Protein AF-A0A653SAW9-F1 (afdb_monomer)

Radius of gyration: 15.23 Å; Cα contacts (8 Å, |Δi|>4): 78; chains: 1; bounding box: 41×20×45 Å

Nearest PDB structures (foldseek):
  3myf-assembly1_A  TM=8.316E-01  e=1.984E-02  Shewanella sp. W3-18-1
  7c1i-assembly2_E  TM=8.820E-01  e=3.473E-02  Pseudomonas aeruginosa
  8pbw-assembly1_B  TM=6.015E-01  e=6.800E-02  Thermochaetoides thermophila
  8rqj-assembly1_A  TM=6.037E-01  e=1.190E-01  Thermochaetoides thermophila
  8pbw-assembly2_A  TM=5.946E-01  e=1.190E-01  Thermochaetoides thermophila

Solvent-accessible surface area (backbone atoms only — not comparable to full-atom values): 5974 Å² total; per-residue (Å²): 120,98,56,58,65,52,55,53,50,48,76,43,44,63,61,48,55,49,45,35,53,50,18,57,76,69,69,35,64,67,56,28,51,52,35,31,50,52,47,19,55,54,24,49,76,63,64,39,55,70,58,16,51,52,26,48,50,51,42,61,80,57,61,66,82,60,60,90,77,72,74,71,74,58,68,68,60,50,51,53,52,50,52,53,49,52,53,49,49,55,51,49,41,51,52,50,50,52,51,53,52,53,59,57,72,75,104

Foldseek 3Di:
DVCPLLVVLLVCLVVLLVQCVVCVVVVPLVSNLVSLVVQLVSCVVNVVVVLNVLSVVVCVVSVDDAPPVRDDPPPVVVVVSSVVNVVSSVVSSVVSVVVVVVVVVVD

Structure (mmCIF, N/CA/C/O backbone):
data_AF-A0A653SAW9-F1
#
_entry.id   AF-A0A653SAW9-F1
#
loop_
_atom_site.group_PDB
_atom_site.id
_atom_site.type_symbol
_atom_site.label_atom_id
_atom_site.label_alt_id
_atom_site.label_comp_id
_atom_site.label_asym_id
_atom_site.label_entity_id
_atom_site.label_seq_id
_atom_site.pdbx_PDB_ins_code
_atom_site.Cartn_x
_atom_site.Cartn_y
_atom_site.Cartn_z
_atom_site.occupancy
_atom_site.B_iso_or_equiv
_atom_site.auth_seq_id
_atom_site.auth_comp_id
_atom_site.auth_asym_id
_atom_site.auth_atom_id
_atom_site.pdbx_PDB_model_num
ATOM 1 N N . MET A 1 1 ? -23.488 3.928 11.508 1.00 57.94 1 MET A N 1
ATOM 2 C CA . MET A 1 1 ? -22.266 3.629 12.293 1.00 57.94 1 MET A CA 1
ATOM 3 C C . MET A 1 1 ? -21.146 4.560 11.853 1.00 57.94 1 MET A C 1
ATOM 5 O O . MET A 1 1 ? -20.754 4.492 10.696 1.00 57.94 1 MET A O 1
ATOM 9 N N . LEU A 1 2 ? -20.639 5.405 12.753 1.00 75.12 2 LEU A N 1
ATOM 10 C CA . LEU A 1 2 ? -19.703 6.495 12.430 1.00 75.12 2 LEU A CA 1
ATOM 11 C C . LEU A 1 2 ? -18.334 6.028 11.877 1.00 75.12 2 LEU A C 1
ATOM 13 O O . LEU A 1 2 ? -17.693 6.779 11.154 1.00 75.12 2 LEU A O 1
ATOM 17 N N . CYS A 1 3 ? -17.914 4.777 12.118 1.00 85.56 3 CYS A N 1
ATOM 18 C CA . CYS A 1 3 ? -16.593 4.260 11.708 1.00 85.56 3 CYS A CA 1
ATOM 19 C C . CYS A 1 3 ? -16.608 3.277 10.516 1.00 85.56 3 CYS A C 1
ATOM 21 O O . CYS A 1 3 ? -15.678 2.487 10.362 1.00 85.56 3 CYS A O 1
ATOM 23 N N . GLY A 1 4 ? -17.659 3.270 9.686 1.00 88.75 4 GLY A N 1
ATOM 24 C CA . GLY A 1 4 ? -17.790 2.310 8.575 1.00 88.75 4 GLY A CA 1
ATOM 25 C C . GLY A 1 4 ? -16.609 2.330 7.596 1.00 88.75 4 GLY A C 1
ATOM 26 O O . GLY A 1 4 ? -16.104 1.274 7.224 1.00 88.75 4 GLY A O 1
ATOM 27 N N . PHE A 1 5 ? -16.125 3.525 7.252 1.00 89.94 5 PHE A N 1
ATOM 28 C CA . PHE A 1 5 ? -14.978 3.696 6.361 1.00 89.94 5 PHE A CA 1
ATOM 29 C C . PHE A 1 5 ? -13.679 3.128 6.953 1.00 89.94 5 PHE A C 1
ATOM 31 O O . PHE A 1 5 ? -12.958 2.424 6.256 1.00 89.94 5 PHE A O 1
ATOM 38 N N . ILE A 1 6 ? -13.407 3.374 8.242 1.00 93.38 6 ILE A N 1
ATOM 39 C CA . ILE A 1 6 ? -12.182 2.909 8.914 1.00 93.38 6 ILE A CA 1
ATOM 40 C C . ILE A 1 6 ? -12.108 1.380 8.901 1.00 93.38 6 ILE A C 1
ATOM 42 O O . ILE A 1 6 ? -11.076 0.826 8.542 1.00 93.38 6 ILE A O 1
ATOM 46 N N . ARG A 1 7 ? -13.220 0.699 9.207 1.00 93.12 7 ARG A N 1
ATOM 47 C CA . ARG A 1 7 ? -13.284 -0.771 9.159 1.00 93.12 7 ARG A CA 1
ATOM 48 C C . ARG A 1 7 ? -13.100 -1.323 7.751 1.00 93.12 7 ARG A C 1
ATOM 50 O O . ARG A 1 7 ? -12.458 -2.349 7.570 1.00 93.12 7 ARG A O 1
ATOM 57 N N . HIS A 1 8 ? -13.668 -0.654 6.748 1.00 94.56 8 HIS A N 1
ATOM 58 C CA . HIS A 1 8 ? -13.481 -1.069 5.362 1.00 94.56 8 HIS A CA 1
ATOM 59 C C . HIS A 1 8 ? -12.029 -0.880 4.908 1.00 94.56 8 HIS A C 1
ATOM 61 O O . HIS A 1 8 ? -11.459 -1.764 4.278 1.00 94.56 8 HIS A O 1
ATOM 67 N N . TYR A 1 9 ? -11.417 0.249 5.270 1.00 96.06 9 TYR A N 1
ATOM 68 C CA . TYR A 1 9 ? -10.006 0.512 5.017 1.00 96.06 9 TYR A CA 1
ATOM 69 C C . TYR A 1 9 ? -9.102 -0.537 5.682 1.00 96.06 9 TYR A C 1
ATOM 71 O O . TYR A 1 9 ? -8.258 -1.108 4.997 1.00 96.06 9 TYR A O 1
ATOM 79 N N . GLU A 1 10 ? -9.315 -0.826 6.971 1.00 95.75 10 GLU A N 1
ATOM 80 C CA . GLU A 1 10 ? -8.589 -1.857 7.727 1.00 95.75 10 GLU A CA 1
ATOM 81 C C . GLU A 1 10 ? -8.672 -3.218 7.024 1.00 95.75 10 GLU A C 1
ATOM 83 O O . GLU A 1 10 ? -7.642 -3.816 6.725 1.00 95.75 10 GLU A O 1
ATOM 88 N N . ALA A 1 11 ? -9.882 -3.662 6.668 1.00 95.31 11 ALA A N 1
ATOM 89 C CA . ALA A 1 11 ? -10.105 -4.957 6.025 1.00 95.31 11 ALA A CA 1
ATOM 90 C C . ALA A 1 11 ? -9.428 -5.093 4.649 1.00 95.31 11 ALA A C 1
ATOM 92 O O . ALA A 1 11 ? -9.167 -6.202 4.191 1.00 95.31 11 ALA A O 1
ATOM 93 N N . MET A 1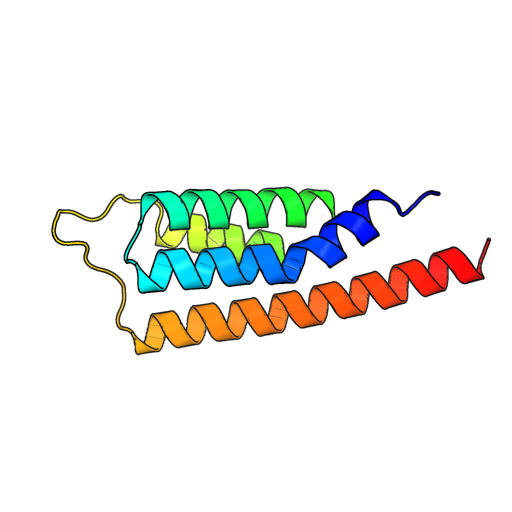 12 ? -9.158 -3.975 3.970 1.00 96.56 12 MET A N 1
ATOM 94 C CA . MET A 1 12 ? -8.479 -3.959 2.674 1.00 96.56 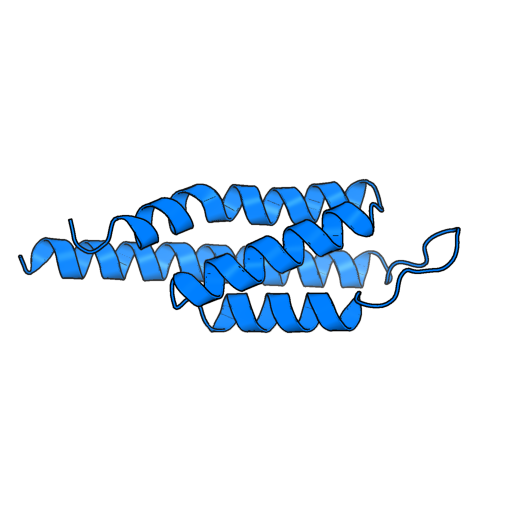12 MET A CA 1
ATOM 95 C C . MET A 1 12 ? -6.970 -3.724 2.776 1.00 96.56 12 MET A C 1
ATOM 97 O O . MET A 1 12 ? -6.280 -3.813 1.758 1.00 96.56 12 MET A O 1
ATOM 101 N N . LEU A 1 13 ? -6.451 -3.346 3.946 1.00 97.12 13 LEU A N 1
ATOM 102 C CA . LEU A 1 13 ? -5.092 -2.831 4.050 1.00 97.12 13 LEU A CA 1
ATOM 103 C C . LEU A 1 13 ? -4.055 -3.895 3.670 1.00 97.12 13 LEU A C 1
ATOM 105 O O . LEU A 1 13 ? -3.199 -3.624 2.828 1.00 97.12 13 LEU A O 1
ATOM 109 N N . ASP A 1 14 ? -4.192 -5.117 4.182 1.00 95.75 14 ASP A N 1
ATOM 110 C CA . ASP A 1 14 ? -3.283 -6.223 3.860 1.00 95.75 14 ASP A CA 1
ATOM 111 C C . ASP A 1 14 ? -3.284 -6.541 2.361 1.00 95.75 14 ASP A C 1
ATOM 113 O O . ASP A 1 14 ? -2.225 -6.602 1.735 1.00 95.75 14 ASP A O 1
ATOM 117 N N . GLN A 1 15 ? -4.464 -6.600 1.735 1.00 96.50 15 GLN A N 1
ATOM 118 C CA . GLN A 1 15 ? -4.592 -6.827 0.293 1.00 96.50 15 GLN A CA 1
ATOM 119 C C . GLN A 1 15 ? -3.876 -5.740 -0.532 1.00 96.50 15 GLN A C 1
ATOM 121 O O . GLN A 1 15 ? -3.282 -6.023 -1.578 1.00 96.50 15 GLN A O 1
ATOM 126 N N . ARG A 1 16 ? -3.919 -4.479 -0.083 1.00 97.12 16 ARG A N 1
ATOM 127 C CA . ARG A 1 16 ? -3.223 -3.363 -0.747 1.00 97.12 16 ARG A CA 1
ATOM 128 C C . ARG A 1 16 ? -1.707 -3.516 -0.643 1.00 97.12 16 ARG A C 1
ATOM 130 O O . ARG A 1 16 ? -1.008 -3.272 -1.625 1.00 97.12 16 ARG A O 1
ATOM 137 N N . VAL A 1 17 ? -1.207 -3.962 0.509 1.00 97.94 17 VAL A N 1
ATOM 138 C CA . VAL A 1 17 ? 0.218 -4.265 0.707 1.00 97.94 17 VAL A CA 1
ATOM 139 C C . VAL A 1 17 ? 0.661 -5.468 -0.132 1.00 97.94 17 VAL A C 1
ATOM 141 O O . VAL A 1 17 ? 1.726 -5.442 -0.748 1.00 97.94 17 VAL A O 1
ATOM 144 N N . GLU A 1 18 ? -0.160 -6.509 -0.226 1.00 97.31 18 GLU A N 1
ATOM 145 C CA . GLU A 1 18 ? 0.117 -7.673 -1.072 1.00 97.31 18 GLU A CA 1
ATOM 146 C C . GLU A 1 18 ? 0.133 -7.328 -2.559 1.00 97.31 18 GLU A C 1
ATOM 148 O O . GLU A 1 18 ? 0.938 -7.873 -3.313 1.00 97.31 18 GLU A O 1
ATOM 153 N N . ARG A 1 19 ? -0.731 -6.409 -3.005 1.00 97.81 19 ARG A N 1
ATOM 154 C CA . ARG A 1 19 ? -0.707 -5.919 -4.388 1.00 97.81 19 ARG A CA 1
ATOM 155 C C . ARG A 1 19 ? 0.636 -5.267 -4.724 1.00 97.81 19 ARG A C 1
ATOM 157 O O . ARG A 1 19 ? 1.199 -5.587 -5.764 1.00 97.81 19 ARG A O 1
ATOM 164 N N . LEU A 1 20 ? 1.189 -4.453 -3.821 1.00 97.38 20 LEU A N 1
ATOM 165 C CA . LEU A 1 20 ? 2.533 -3.885 -3.983 1.00 97.38 20 LEU A CA 1
ATOM 166 C C . LEU A 1 20 ? 3.598 -4.979 -4.111 1.00 97.38 20 LEU A C 1
ATOM 168 O O . LEU A 1 20 ? 4.423 -4.932 -5.019 1.00 97.38 20 LEU A O 1
ATOM 172 N N . GLN A 1 21 ? 3.552 -6.002 -3.250 1.00 96.44 21 GLN A N 1
ATOM 173 C CA . GLN A 1 21 ? 4.489 -7.125 -3.336 1.00 96.44 21 GLN A CA 1
ATOM 174 C C . GLN A 1 21 ? 4.385 -7.861 -4.679 1.00 96.44 21 GLN A C 1
ATOM 176 O O . GLN A 1 21 ? 5.411 -8.217 -5.253 1.00 96.44 21 GLN A O 1
ATOM 181 N N . ARG A 1 22 ? 3.166 -8.099 -5.176 1.00 96.81 22 ARG A N 1
ATOM 182 C CA . ARG A 1 22 ? 2.942 -8.783 -6.457 1.00 96.81 22 ARG A CA 1
ATOM 183 C C . ARG A 1 22 ? 3.475 -7.973 -7.634 1.00 96.81 22 ARG A C 1
ATOM 185 O O . ARG A 1 22 ? 4.216 -8.534 -8.437 1.00 96.81 22 ARG A O 1
ATOM 192 N N . ALA A 1 23 ? 3.166 -6.677 -7.692 1.00 94.81 23 ALA A N 1
ATOM 193 C CA . ALA A 1 23 ? 3.683 -5.782 -8.725 1.00 94.81 23 ALA A CA 1
ATOM 194 C C . ALA A 1 23 ? 5.218 -5.754 -8.727 1.00 94.81 23 ALA A C 1
ATOM 196 O O . ALA A 1 23 ? 5.854 -5.902 -9.769 1.00 94.81 23 ALA A O 1
ATOM 197 N N . LEU A 1 24 ? 5.822 -5.675 -7.538 1.00 92.44 24 LEU A N 1
ATOM 198 C CA . LEU A 1 24 ? 7.269 -5.707 -7.373 1.00 92.44 24 LEU A CA 1
ATOM 199 C C . LEU A 1 24 ? 7.889 -7.024 -7.865 1.00 92.44 24 LEU A C 1
ATOM 201 O O . LEU A 1 24 ? 8.869 -7.008 -8.606 1.00 92.44 24 LEU A O 1
ATOM 205 N N . SER A 1 25 ? 7.315 -8.169 -7.486 1.00 92.25 25 SER A N 1
ATOM 206 C CA . SER A 1 25 ? 7.782 -9.492 -7.923 1.00 92.25 25 SER A CA 1
ATOM 207 C C . SER A 1 25 ? 7.651 -9.697 -9.435 1.00 92.25 25 SER A C 1
ATOM 209 O O . SER A 1 25 ? 8.494 -10.365 -10.028 1.00 92.25 25 SER A O 1
ATOM 211 N N . ALA A 1 26 ? 6.631 -9.106 -10.058 1.00 92.50 26 ALA A N 1
ATOM 212 C CA . ALA A 1 26 ? 6.441 -9.108 -11.506 1.00 92.50 26 ALA A CA 1
ATOM 213 C C . ALA A 1 26 ? 7.295 -8.056 -12.238 1.00 92.50 26 ALA A C 1
ATOM 215 O O . ALA A 1 26 ? 7.294 -8.026 -13.466 1.00 92.50 26 ALA A O 1
ATOM 216 N N . GLN A 1 27 ? 8.016 -7.197 -11.504 1.00 90.06 27 GLN A N 1
ATOM 217 C CA . GLN A 1 27 ? 8.695 -6.013 -12.038 1.00 90.06 27 GLN A CA 1
ATOM 218 C C . GLN A 1 27 ? 7.758 -5.080 -12.827 1.00 90.06 27 GLN A C 1
ATOM 220 O 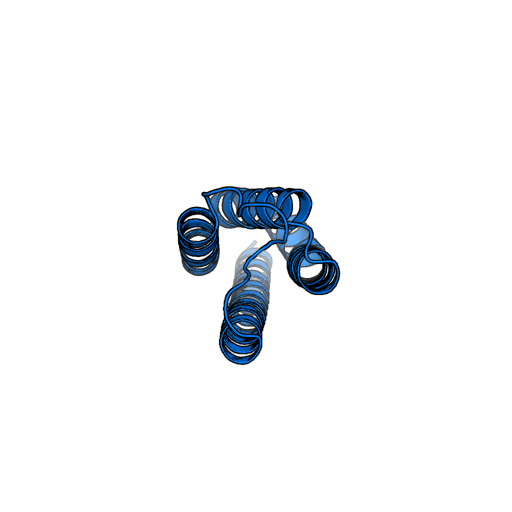O . GLN A 1 27 ? 8.199 -4.353 -13.721 1.00 90.06 27 GLN A O 1
ATOM 225 N N . ASP A 1 28 ? 6.473 -5.073 -12.470 1.00 92.12 28 ASP A N 1
ATOM 226 C CA . ASP A 1 28 ? 5.428 -4.293 -13.120 1.00 92.12 28 ASP A CA 1
ATOM 227 C C . ASP A 1 28 ? 5.378 -2.883 -12.521 1.00 92.12 28 ASP A C 1
ATOM 229 O O . ASP A 1 28 ? 4.837 -2.645 -11.438 1.00 92.12 28 ASP A O 1
ATOM 233 N N . HIS A 1 29 ? 6.002 -1.936 -13.222 1.00 91.50 29 HIS A N 1
ATOM 234 C CA . HIS A 1 29 ? 6.055 -0.537 -12.798 1.00 91.50 29 HIS A CA 1
ATOM 235 C C . HIS A 1 29 ? 4.674 0.131 -12.810 1.00 91.50 29 HIS A C 1
ATOM 237 O O . HIS A 1 29 ? 4.388 0.937 -11.925 1.00 91.50 29 HIS A O 1
ATOM 243 N N . GLU A 1 30 ? 3.812 -0.209 -13.771 1.00 92.50 30 GLU A N 1
ATOM 244 C CA . GLU A 1 30 ? 2.491 0.412 -13.896 1.00 92.50 30 GLU A CA 1
ATOM 245 C C . GLU A 1 30 ? 1.575 -0.048 -12.754 1.00 92.50 30 GLU A C 1
ATOM 247 O O . GLU A 1 30 ? 0.992 0.795 -12.065 1.00 92.50 30 GLU A O 1
ATOM 252 N N . ASP A 1 31 ? 1.523 -1.357 -12.473 1.00 95.56 31 ASP A N 1
ATOM 253 C CA . ASP A 1 31 ? 0.743 -1.886 -11.345 1.00 95.56 31 ASP A CA 1
ATOM 254 C C . ASP A 1 31 ? 1.321 -1.444 -9.990 1.00 95.56 31 ASP A C 1
ATOM 256 O O . ASP A 1 31 ? 0.563 -1.156 -9.060 1.00 95.56 31 ASP A O 1
ATOM 260 N N . TRP A 1 32 ? 2.649 -1.297 -9.872 1.00 95.00 32 TRP A N 1
ATOM 261 C CA . TRP A 1 32 ? 3.281 -0.748 -8.666 1.00 95.00 32 TRP A CA 1
ATOM 262 C C . TRP A 1 32 ? 2.817 0.684 -8.403 1.00 95.00 32 TRP A C 1
ATOM 264 O O . TRP A 1 32 ? 2.382 1.000 -7.295 1.00 95.00 32 TRP A O 1
ATOM 274 N N . MET A 1 33 ? 2.863 1.548 -9.419 1.00 95.88 33 MET A N 1
ATOM 275 C CA . MET A 1 33 ? 2.455 2.946 -9.283 1.00 95.88 33 MET A CA 1
ATOM 276 C C . MET A 1 33 ? 0.965 3.088 -8.961 1.00 95.88 33 MET A C 1
ATOM 278 O O . MET A 1 33 ? 0.611 3.896 -8.095 1.00 95.88 33 MET A O 1
ATOM 282 N N . ASP A 1 34 ? 0.096 2.286 -9.585 1.00 97.50 34 ASP A N 1
ATOM 283 C CA . ASP A 1 34 ? -1.333 2.280 -9.253 1.00 97.50 34 ASP A CA 1
ATOM 284 C C . ASP A 1 34 ? -1.582 1.782 -7.821 1.00 97.50 34 ASP A C 1
ATOM 286 O O . ASP A 1 34 ? -2.321 2.405 -7.052 1.00 97.50 34 ASP A O 1
ATOM 290 N N . ALA A 1 35 ? -0.911 0.705 -7.405 1.00 98.06 35 ALA A N 1
ATOM 291 C CA . ALA A 1 35 ? -1.015 0.184 -6.047 1.00 98.06 35 ALA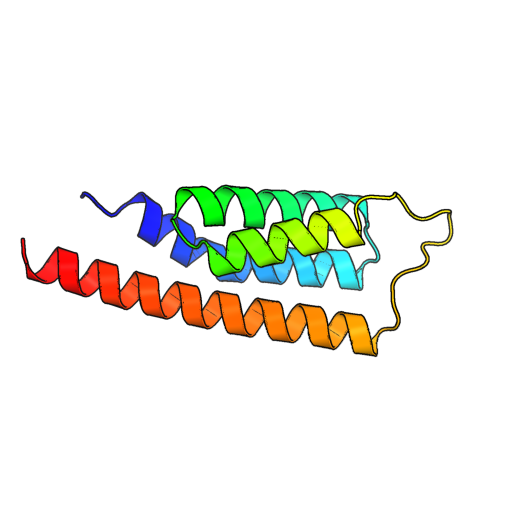 A CA 1
ATOM 292 C C . ALA A 1 35 ? -0.527 1.199 -4.995 1.00 98.06 35 ALA A C 1
ATOM 294 O O . ALA A 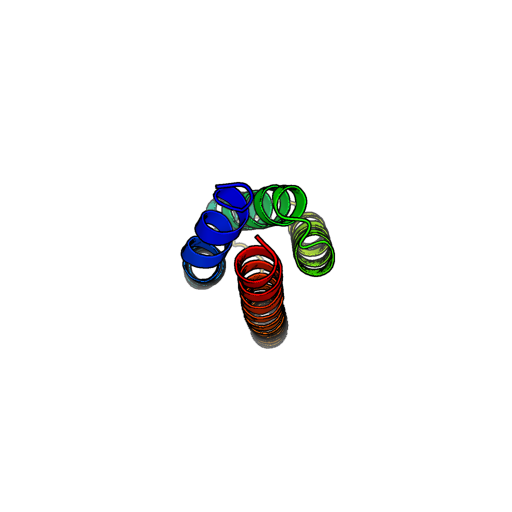1 35 ? -1.204 1.395 -3.979 1.00 98.06 35 ALA A O 1
ATOM 295 N N . VAL A 1 36 ? 0.588 1.899 -5.248 1.00 97.94 36 VAL A N 1
ATOM 296 C CA . VAL A 1 36 ? 1.115 2.956 -4.367 1.00 97.94 36 VAL A CA 1
ATOM 297 C C . VAL A 1 36 ? 0.127 4.119 -4.266 1.00 97.94 36 VAL A C 1
ATOM 299 O O . VAL A 1 36 ? -0.172 4.575 -3.159 1.00 97.94 36 VAL A O 1
ATOM 302 N N . LEU A 1 37 ? -0.421 4.587 -5.392 1.00 97.81 37 LEU A N 1
ATOM 303 C CA . LEU A 1 37 ? -1.405 5.671 -5.406 1.00 97.81 37 LEU A CA 1
ATOM 304 C C . LEU A 1 37 ? -2.676 5.280 -4.641 1.00 97.81 37 LEU A C 1
ATOM 306 O O . LEU A 1 37 ? -3.191 6.063 -3.839 1.00 97.81 37 LEU A O 1
ATOM 310 N N . SER A 1 38 ? -3.149 4.052 -4.847 1.00 97.81 38 SER A N 1
ATOM 311 C CA . SER A 1 38 ? -4.312 3.499 -4.159 1.00 97.81 38 SER A CA 1
ATOM 312 C C . SER A 1 38 ? -4.096 3.435 -2.643 1.00 97.81 38 SER A C 1
ATOM 314 O O . SER A 1 38 ? -4.969 3.846 -1.869 1.00 97.81 38 SER A O 1
ATOM 316 N N . LEU A 1 39 ? -2.920 2.974 -2.197 1.00 98.38 39 LEU A N 1
ATOM 317 C CA . LEU A 1 39 ? -2.547 2.955 -0.782 1.00 98.38 39 LEU A CA 1
ATOM 318 C C . LEU A 1 39 ? -2.467 4.373 -0.207 1.00 98.38 39 LEU A C 1
ATOM 320 O O . LEU A 1 39 ? -3.050 4.625 0.846 1.00 98.38 39 LEU A O 1
ATOM 324 N N . LYS A 1 40 ? -1.815 5.310 -0.907 1.00 98.44 40 LYS A N 1
ATOM 325 C CA . LYS A 1 40 ? -1.693 6.714 -0.486 1.00 98.44 40 LYS A CA 1
ATOM 326 C C . LYS A 1 40 ? -3.062 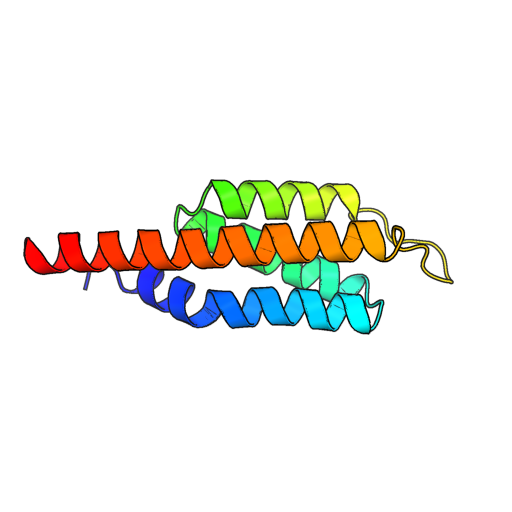7.348 -0.245 1.00 98.44 40 LYS A C 1
ATOM 328 O O . LYS A 1 40 ? -3.336 7.835 0.848 1.00 98.44 40 LYS A O 1
ATOM 333 N N . THR A 1 41 ? -3.929 7.317 -1.255 1.00 97.75 41 THR A N 1
ATOM 334 C CA . THR A 1 41 ? -5.229 7.999 -1.216 1.00 97.75 41 THR A CA 1
ATOM 335 C C . THR A 1 41 ? -6.148 7.397 -0.158 1.00 97.75 41 THR A C 1
ATOM 337 O O . THR A 1 41 ? -6.751 8.129 0.623 1.00 97.75 41 THR A O 1
ATOM 340 N N . SER A 1 42 ? -6.226 6.065 -0.078 1.00 97.31 42 SER A N 1
ATOM 341 C CA . SER A 1 42 ? -7.048 5.398 0.940 1.00 97.31 42 SER A CA 1
ATOM 342 C C . SER A 1 42 ? -6.534 5.638 2.364 1.00 97.31 42 SER A C 1
ATOM 344 O O . SER A 1 42 ? -7.339 5.921 3.251 1.00 97.31 42 SER A O 1
ATOM 346 N N . SER A 1 43 ? -5.211 5.638 2.569 1.00 97.94 43 SER A N 1
ATOM 347 C CA . SER A 1 43 ? -4.593 5.965 3.862 1.00 97.94 43 SER A CA 1
ATOM 348 C C . SER A 1 43 ? -4.893 7.403 4.283 1.00 97.94 43 SER A C 1
ATOM 350 O O . SER A 1 43 ? -5.231 7.648 5.438 1.00 97.94 43 SER A O 1
ATOM 352 N N . ALA A 1 44 ? -4.815 8.359 3.352 1.00 97.06 44 ALA A N 1
ATOM 353 C CA . ALA A 1 44 ? -5.137 9.759 3.618 1.00 97.06 44 ALA A CA 1
ATOM 354 C C . ALA A 1 44 ? -6.601 9.935 4.052 1.00 97.06 44 ALA A C 1
ATOM 356 O O . ALA A 1 44 ? -6.865 10.591 5.057 1.00 97.06 44 ALA A O 1
ATOM 357 N N . MET A 1 45 ? -7.543 9.294 3.350 1.00 94.94 45 MET A N 1
ATOM 358 C CA . MET A 1 45 ? -8.966 9.326 3.713 1.00 94.94 45 MET A CA 1
ATOM 359 C C . MET A 1 45 ? -9.240 8.696 5.087 1.00 94.94 45 MET A C 1
ATOM 361 O O . MET A 1 45 ? -10.130 9.148 5.801 1.00 94.94 45 MET A O 1
ATOM 365 N N . ALA A 1 46 ? -8.470 7.674 5.475 1.00 94.19 46 ALA A N 1
ATOM 366 C CA . ALA A 1 46 ? -8.590 7.015 6.777 1.00 94.19 46 ALA A CA 1
ATOM 367 C C . ALA A 1 46 ? -7.913 7.788 7.922 1.00 94.19 46 ALA A C 1
ATOM 369 O O . ALA A 1 46 ? -7.994 7.359 9.070 1.00 94.19 46 ALA A O 1
ATOM 370 N N . GLY A 1 47 ? -7.205 8.884 7.623 1.00 93.69 47 GLY A N 1
ATOM 371 C CA . GLY A 1 47 ? -6.370 9.591 8.597 1.00 93.69 47 GLY A CA 1
ATOM 372 C C . GLY A 1 47 ? -5.069 8.859 8.954 1.00 93.69 47 GLY A C 1
ATOM 373 O O . GLY A 1 47 ? -4.359 9.278 9.865 1.00 93.69 47 GLY A O 1
ATOM 374 N N . ALA A 1 48 ? -4.704 7.795 8.230 1.00 96.44 48 ALA A N 1
ATOM 375 C CA . ALA A 1 48 ? -3.462 7.042 8.403 1.00 96.44 48 ALA A CA 1
ATOM 376 C C . ALA A 1 48 ? -2.255 7.809 7.823 1.00 96.44 48 ALA A C 1
ATOM 378 O O . ALA A 1 48 ? -1.620 7.402 6.844 1.00 96.44 48 ALA A O 1
ATOM 379 N N . GLN A 1 49 ? -1.940 8.958 8.425 1.00 97.12 49 GLN A N 1
ATOM 380 C CA . GLN A 1 49 ? -0.995 9.945 7.896 1.00 97.12 49 GLN A CA 1
ATOM 381 C C . GLN A 1 49 ? 0.406 9.375 7.647 1.00 97.12 49 GLN A C 1
ATOM 383 O O . GLN A 1 49 ? 1.011 9.655 6.610 1.00 97.12 49 GLN A O 1
ATOM 388 N N . ALA A 1 50 ? 0.927 8.564 8.571 1.00 97.19 50 ALA A N 1
ATOM 389 C CA . ALA A 1 50 ? 2.253 7.967 8.433 1.00 97.19 50 ALA A CA 1
ATOM 390 C C . ALA A 1 50 ? 2.345 7.062 7.194 1.00 97.19 50 ALA A C 1
ATOM 392 O O . ALA A 1 50 ? 3.301 7.165 6.422 1.00 97.19 50 ALA A O 1
ATOM 393 N N . LEU A 1 51 ? 1.327 6.225 6.964 1.00 97.94 51 LEU A N 1
ATOM 394 C CA . LEU A 1 51 ? 1.294 5.318 5.821 1.00 97.94 51 LEU A CA 1
ATOM 395 C C . LEU A 1 51 ? 1.063 6.065 4.504 1.00 97.94 51 LEU A C 1
ATOM 397 O O . LEU A 1 51 ? 1.761 5.800 3.527 1.00 97.94 51 LEU A O 1
ATOM 401 N N . SER A 1 52 ? 0.180 7.070 4.501 1.00 98.38 52 SER A N 1
ATOM 402 C CA . SER A 1 52 ? 0.001 7.970 3.355 1.00 98.38 52 SER A CA 1
ATOM 403 C C . SER A 1 52 ? 1.309 8.670 2.974 1.00 98.38 52 SER A C 1
ATOM 405 O O . SER A 1 52 ? 1.638 8.784 1.797 1.00 98.38 52 SER A O 1
ATOM 407 N N . THR A 1 53 ? 2.078 9.126 3.964 1.00 98.25 53 THR A N 1
ATOM 408 C CA . THR A 1 53 ? 3.355 9.819 3.740 1.00 98.25 53 THR A CA 1
ATOM 409 C C . THR A 1 53 ? 4.407 8.869 3.177 1.00 98.25 53 THR A C 1
ATOM 411 O O . THR A 1 53 ? 5.129 9.228 2.250 1.00 98.25 53 THR A O 1
ATOM 414 N N . LEU A 1 54 ? 4.490 7.644 3.706 1.00 97.69 54 LEU A N 1
ATOM 415 C CA . LEU A 1 54 ? 5.386 6.625 3.166 1.00 97.69 54 LEU A CA 1
ATOM 416 C C . LEU A 1 54 ? 5.027 6.287 1.713 1.00 97.69 54 LEU A C 1
ATOM 418 O O . LEU A 1 54 ? 5.912 6.273 0.865 1.00 97.69 54 LEU A O 1
ATOM 422 N N . ALA A 1 55 ? 3.742 6.079 1.415 1.00 98.06 55 ALA A N 1
ATOM 423 C CA . ALA A 1 55 ? 3.277 5.805 0.059 1.00 98.06 55 ALA A CA 1
ATOM 424 C C . ALA A 1 55 ? 3.552 6.980 -0.896 1.00 98.06 55 ALA A C 1
ATOM 426 O O . ALA A 1 55 ? 3.957 6.756 -2.030 1.00 98.06 55 ALA A O 1
ATOM 427 N N . ALA A 1 56 ? 3.413 8.230 -0.444 1.00 97.81 56 ALA A N 1
ATOM 428 C CA . ALA A 1 56 ? 3.776 9.402 -1.244 1.00 97.81 56 ALA A CA 1
ATOM 429 C C . ALA A 1 56 ? 5.270 9.418 -1.611 1.00 97.81 56 ALA A C 1
ATOM 431 O O . ALA A 1 56 ? 5.608 9.617 -2.773 1.00 97.81 56 ALA A O 1
ATOM 432 N N . ARG A 1 57 ? 6.158 9.121 -0.653 1.00 96.44 57 ARG A N 1
ATOM 433 C CA . ARG A 1 57 ? 7.605 9.025 -0.916 1.00 96.44 57 ARG A CA 1
ATOM 434 C C . ARG A 1 57 ? 7.935 7.910 -1.903 1.00 96.44 57 ARG A C 1
ATOM 436 O O . ARG A 1 57 ? 8.726 8.119 -2.809 1.00 96.44 57 ARG A O 1
ATOM 443 N N . LEU A 1 58 ? 7.289 6.750 -1.772 1.00 94.69 58 LEU A N 1
ATOM 444 C CA . LEU A 1 58 ? 7.444 5.664 -2.744 1.00 94.69 58 LEU A CA 1
ATOM 445 C C . LEU A 1 58 ? 6.928 6.065 -4.127 1.00 94.69 58 LEU A C 1
ATOM 447 O O . LEU A 1 58 ? 7.532 5.713 -5.131 1.00 94.69 58 LEU A O 1
ATOM 451 N N . GLN A 1 59 ? 5.838 6.827 -4.200 1.00 95.12 59 GLN A N 1
ATOM 452 C CA . GLN A 1 59 ? 5.352 7.337 -5.476 1.00 95.12 59 GLN A CA 1
ATOM 453 C C . GLN A 1 59 ? 6.403 8.232 -6.140 1.00 95.12 59 GLN A C 1
ATOM 455 O O . GLN A 1 59 ? 6.610 8.119 -7.340 1.00 95.12 59 GLN A O 1
ATOM 460 N N . GLU A 1 60 ? 7.059 9.106 -5.377 1.00 92.94 60 GLU A N 1
ATOM 461 C CA . GLU A 1 60 ? 8.105 10.010 -5.868 1.00 92.94 60 GLU A CA 1
ATOM 462 C C . GLU A 1 60 ? 9.373 9.254 -6.286 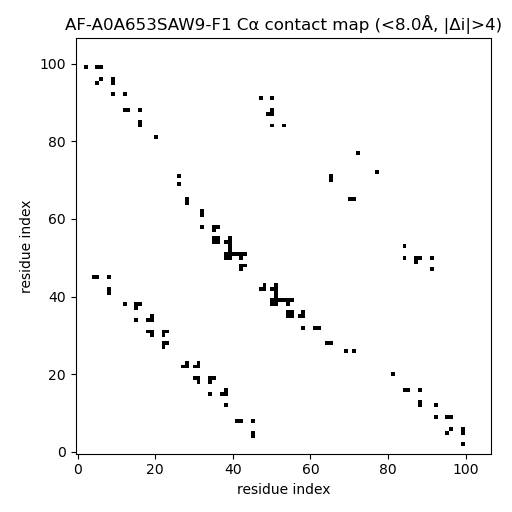1.00 92.94 60 GLU A C 1
ATOM 464 O O . GLU A 1 60 ? 9.858 9.448 -7.403 1.00 92.94 60 GLU A O 1
ATOM 469 N N . ASP A 1 61 ? 9.860 8.345 -5.435 1.00 90.38 61 ASP A N 1
ATOM 470 C CA . ASP A 1 61 ? 11.056 7.525 -5.678 1.00 90.38 61 ASP A CA 1
ATOM 471 C C . ASP A 1 61 ? 10.932 6.695 -6.966 1.00 90.38 61 ASP A C 1
ATOM 473 O O . ASP A 1 61 ? 11.919 6.470 -7.668 1.00 90.38 61 ASP A O 1
ATOM 477 N N . PHE A 1 62 ? 9.708 6.272 -7.297 1.00 87.31 62 PHE A N 1
ATOM 478 C CA . PHE A 1 62 ? 9.398 5.448 -8.464 1.00 87.31 62 PHE A CA 1
ATOM 479 C C . PHE A 1 62 ? 8.615 6.205 -9.550 1.00 87.31 62 PHE A C 1
ATOM 481 O O . PHE A 1 62 ? 8.158 5.588 -10.508 1.00 87.31 62 PHE A O 1
ATOM 488 N N . ALA A 1 63 ? 8.475 7.534 -9.465 1.00 86.12 63 ALA A N 1
ATOM 489 C CA . ALA A 1 63 ? 7.615 8.309 -10.370 1.00 86.12 63 ALA A CA 1
ATOM 490 C C . ALA A 1 63 ? 8.043 8.218 -11.840 1.00 86.12 63 ALA A C 1
ATOM 492 O O . ALA A 1 63 ? 7.217 8.276 -12.753 1.00 86.12 63 ALA A O 1
ATOM 493 N N . LYS A 1 64 ? 9.352 8.110 -12.081 1.00 81.75 64 LYS A N 1
ATOM 494 C CA . LYS A 1 64 ? 9.895 8.003 -13.432 1.00 81.75 64 LYS A CA 1
ATOM 495 C C . LYS A 1 64 ? 9.718 6.579 -13.922 1.00 81.75 64 LYS A C 1
ATOM 497 O O . LYS A 1 64 ? 10.238 5.655 -13.304 1.00 81.75 64 LYS A O 1
ATOM 502 N N . ARG A 1 65 ? 9.056 6.426 -15.072 1.00 71.25 65 ARG A N 1
ATOM 503 C CA . ARG A 1 65 ? 9.043 5.150 -15.783 1.00 71.25 65 ARG A CA 1
ATOM 504 C C . ARG A 1 65 ? 10.489 4.774 -16.127 1.00 71.25 65 ARG A C 1
ATOM 506 O O . ARG A 1 65 ? 11.158 5.541 -16.825 1.00 71.25 65 ARG A O 1
ATOM 513 N N . PRO A 1 66 ? 10.989 3.638 -15.634 1.00 69.44 66 PRO A N 1
ATOM 514 C CA . PRO A 1 66 ? 12.328 3.186 -15.962 1.00 69.44 66 PRO A CA 1
ATOM 515 C C . PRO A 1 66 ? 12.409 2.790 -17.450 1.00 69.44 66 PRO A C 1
ATOM 517 O O . PRO A 1 66 ? 11.410 2.335 -18.019 1.00 69.44 66 PRO A O 1
ATOM 520 N N . PRO A 1 67 ? 13.571 2.975 -18.107 1.00 70.25 67 PRO A N 1
ATOM 521 C CA . PRO A 1 67 ? 13.781 2.497 -19.472 1.00 70.25 67 PRO A CA 1
ATOM 522 C C . PRO A 1 67 ? 13.635 0.971 -19.525 1.00 70.25 67 PRO A C 1
ATOM 524 O O . PRO A 1 67 ? 13.803 0.301 -18.511 1.00 70.25 67 PRO A O 1
ATOM 527 N N . ALA A 1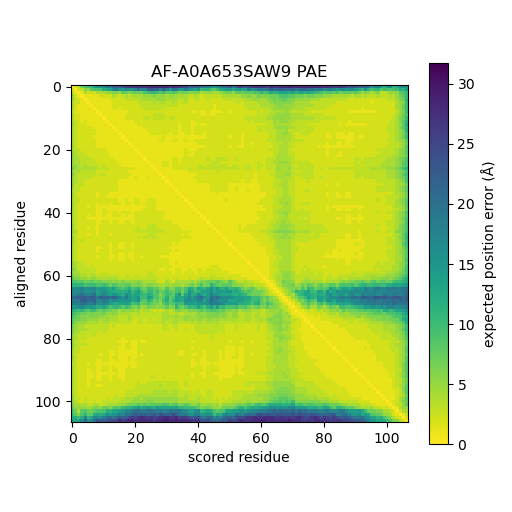 68 ? 13.327 0.409 -20.695 1.00 69.12 68 ALA A N 1
ATOM 528 C CA . ALA A 1 68 ? 13.349 -1.039 -20.882 1.00 69.12 68 ALA A CA 1
ATOM 529 C C . ALA A 1 68 ? 14.800 -1.508 -21.131 1.00 69.12 68 ALA A C 1
ATOM 531 O O . ALA A 1 68 ? 15.434 -0.975 -22.045 1.00 69.12 68 ALA A O 1
ATOM 532 N N . PRO A 1 69 ? 15.334 -2.494 -20.379 1.00 68.94 69 PRO A N 1
ATOM 533 C CA . PRO A 1 69 ? 14.711 -3.223 -19.268 1.00 68.94 69 PRO A CA 1
ATOM 534 C C . PRO A 1 69 ? 14.699 -2.426 -17.954 1.00 68.94 69 PRO A C 1
ATOM 536 O O . PRO A 1 69 ? 15.652 -1.709 -17.640 1.00 68.94 69 PRO A O 1
ATOM 539 N N . VAL A 1 70 ? 13.631 -2.600 -17.165 1.00 69.06 70 VAL A N 1
ATOM 540 C CA . VAL A 1 70 ? 13.408 -1.846 -15.927 1.00 69.06 70 VAL A CA 1
ATOM 541 C C . VAL A 1 70 ? 14.598 -1.974 -14.974 1.00 69.06 70 VAL A C 1
ATOM 543 O O . VAL A 1 70 ? 14.995 -3.075 -14.606 1.00 69.06 70 VAL A O 1
ATOM 546 N N . HIS A 1 71 ? 15.143 -0.841 -14.534 1.00 76.44 71 HIS A N 1
ATOM 547 C CA . HIS A 1 71 ? 16.144 -0.801 -13.469 1.00 76.44 71 HIS A CA 1
ATOM 548 C C . HIS A 1 71 ? 15.466 -0.501 -12.134 1.00 76.44 71 HIS A C 1
ATOM 550 O O . HIS A 1 71 ? 15.338 0.652 -11.723 1.00 76.44 71 HIS A O 1
ATOM 556 N N . TRP A 1 72 ? 15.005 -1.562 -11.474 1.00 82.31 72 TRP A N 1
ATOM 557 C CA . TRP A 1 72 ? 14.572 -1.493 -10.083 1.00 82.31 72 TRP A CA 1
ATOM 558 C C . TRP A 1 72 ? 15.778 -1.240 -9.158 1.00 82.31 72 TRP A C 1
ATOM 560 O O . TRP A 1 72 ? 16.903 -1.620 -9.495 1.00 82.31 72 TRP A O 1
ATOM 570 N N . PRO A 1 73 ? 15.573 -0.628 -7.977 1.00 85.56 73 PRO A N 1
ATOM 571 C CA . PRO A 1 73 ? 16.574 -0.637 -6.918 1.00 85.56 73 PRO A CA 1
ATOM 572 C C . PRO A 1 73 ? 17.054 -2.062 -6.594 1.00 85.56 73 PRO A C 1
ATOM 574 O O . PRO A 1 73 ? 16.324 -3.021 -6.855 1.00 85.56 73 PRO A O 1
ATOM 577 N N . PRO A 1 74 ? 18.240 -2.213 -5.976 1.00 89.00 74 PRO A N 1
ATOM 578 C CA . PRO A 1 74 ? 18.727 -3.512 -5.517 1.00 89.00 74 PRO A CA 1
ATOM 579 C C . PRO A 1 74 ? 17.684 -4.253 -4.675 1.00 89.00 74 PRO A C 1
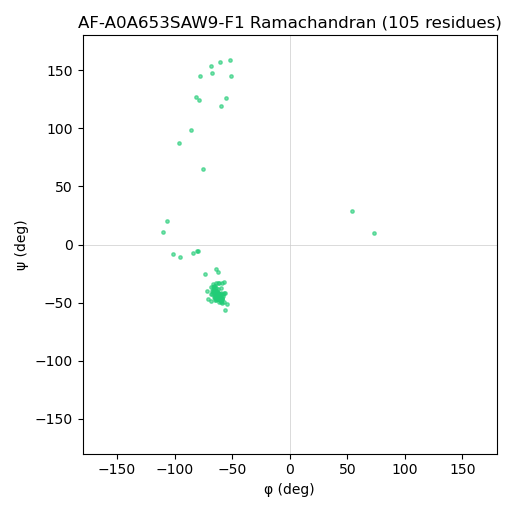ATOM 581 O O . PRO A 1 74 ? 16.933 -3.630 -3.915 1.00 89.00 74 PRO A O 1
ATOM 584 N N . MET A 1 75 ? 17.648 -5.581 -4.798 1.00 86.88 75 MET A N 1
ATOM 585 C CA . MET A 1 75 ? 16.629 -6.423 -4.165 1.00 86.88 75 MET A CA 1
ATOM 586 C C . MET A 1 75 ? 16.610 -6.267 -2.638 1.00 86.88 75 MET A C 1
ATOM 588 O O . MET A 1 75 ? 15.543 -6.292 -2.029 1.00 86.88 75 MET A O 1
ATOM 592 N N . GLU A 1 76 ? 17.765 -6.028 -2.018 1.00 90.94 76 GLU A N 1
ATOM 593 C CA . GLU A 1 76 ? 17.895 -5.769 -0.583 1.00 90.94 76 GLU A CA 1
ATOM 594 C C . GLU A 1 76 ? 17.122 -4.509 -0.183 1.00 90.94 76 GLU A C 1
ATOM 596 O O . GLU A 1 76 ? 16.308 -4.530 0.740 1.00 90.94 76 GLU A O 1
ATOM 601 N N . ARG A 1 77 ? 17.291 -3.423 -0.946 1.00 91.00 77 ARG A N 1
ATOM 602 C CA . ARG A 1 77 ? 16.584 -2.159 -0.707 1.00 91.00 77 ARG A CA 1
ATOM 603 C C . ARG A 1 77 ? 15.080 -2.307 -0.921 1.00 91.00 77 ARG A C 1
ATOM 605 O O . ARG A 1 77 ? 14.286 -1.704 -0.201 1.00 91.00 77 ARG A O 1
ATOM 612 N N . LEU A 1 78 ? 14.674 -3.107 -1.902 1.00 91.62 78 LEU A N 1
ATOM 613 C CA . LEU A 1 78 ? 13.266 -3.413 -2.142 1.00 91.62 78 LEU A CA 1
ATOM 614 C C . LEU A 1 78 ? 12.645 -4.223 -0.998 1.00 91.62 78 LEU A C 1
ATOM 616 O O . LEU A 1 78 ? 11.529 -3.923 -0.566 1.00 91.62 78 LEU A O 1
ATOM 620 N N . ALA A 1 79 ? 13.375 -5.205 -0.469 1.00 93.44 79 ALA A N 1
ATOM 621 C CA . ALA A 1 79 ? 12.952 -5.979 0.690 1.00 93.44 79 ALA A CA 1
ATOM 622 C C . ALA A 1 79 ? 12.799 -5.090 1.935 1.00 93.44 79 ALA A C 1
ATOM 624 O O . ALA A 1 79 ? 11.787 -5.183 2.629 1.00 93.44 79 ALA A O 1
ATOM 625 N N . GLU A 1 80 ? 13.741 -4.173 2.176 1.00 95.31 80 GLU A N 1
ATOM 626 C CA . GLU A 1 80 ? 13.659 -3.188 3.263 1.00 95.31 80 GLU A CA 1
ATOM 627 C C . GLU A 1 80 ? 12.432 -2.275 3.136 1.00 95.31 80 GLU A C 1
ATOM 629 O O . GLU A 1 80 ? 11.726 -2.031 4.120 1.00 95.31 80 GLU A O 1
ATOM 634 N N . ILE A 1 81 ? 12.148 -1.787 1.922 1.00 94.06 81 ILE A N 1
ATOM 635 C CA . ILE A 1 81 ? 10.959 -0.974 1.636 1.00 94.06 81 ILE A CA 1
ATOM 636 C C . ILE A 1 81 ? 9.685 -1.753 1.976 1.00 94.06 81 ILE A C 1
ATOM 638 O O . ILE A 1 81 ? 8.828 -1.238 2.701 1.00 94.06 81 ILE A O 1
ATOM 642 N N . MET A 1 82 ? 9.562 -2.989 1.486 1.00 96.94 82 MET A N 1
ATOM 643 C CA . MET A 1 82 ? 8.371 -3.811 1.706 1.00 96.94 82 MET A CA 1
ATOM 644 C C . MET A 1 82 ? 8.196 -4.200 3.172 1.00 96.94 82 MET A C 1
ATOM 646 O O . MET A 1 82 ? 7.077 -4.172 3.683 1.00 96.94 82 MET A O 1
ATOM 650 N N . GLU A 1 83 ? 9.283 -4.506 3.874 1.00 97.31 83 GLU A N 1
ATOM 651 C CA . GLU A 1 83 ? 9.252 -4.806 5.304 1.00 97.31 83 GLU A CA 1
ATOM 652 C C . GLU A 1 83 ? 8.791 -3.593 6.120 1.00 97.31 83 GLU A C 1
ATOM 654 O O . GLU A 1 83 ? 7.900 -3.700 6.966 1.00 97.31 83 GLU A O 1
ATOM 659 N N . LYS A 1 84 ? 9.328 -2.405 5.821 1.00 96.75 84 LYS A N 1
ATOM 660 C CA . LYS A 1 84 ? 8.889 -1.156 6.454 1.00 96.75 84 LYS A CA 1
ATOM 661 C C . LYS A 1 84 ? 7.407 -0.885 6.200 1.00 96.75 84 LYS A C 1
ATOM 663 O O . LYS A 1 84 ? 6.697 -0.469 7.118 1.00 96.75 84 LYS A O 1
ATOM 668 N N . LEU A 1 85 ? 6.940 -1.121 4.976 1.00 97.31 85 LEU A N 1
ATOM 669 C CA . LEU A 1 85 ? 5.551 -0.906 4.589 1.00 97.31 85 LEU A CA 1
ATOM 670 C C . LEU A 1 85 ? 4.606 -1.868 5.317 1.00 97.31 85 LEU A C 1
ATOM 672 O O . LEU A 1 85 ? 3.616 -1.413 5.884 1.00 97.31 85 LEU A O 1
ATOM 676 N N . ARG A 1 86 ? 4.946 -3.161 5.391 1.00 98.12 86 ARG A N 1
ATOM 677 C CA . ARG A 1 86 ? 4.186 -4.166 6.156 1.00 98.12 86 ARG A CA 1
ATOM 678 C C . ARG A 1 86 ? 4.099 -3.816 7.634 1.00 98.12 86 ARG A C 1
ATOM 680 O O . ARG A 1 86 ? 3.008 -3.819 8.195 1.00 98.12 86 ARG A O 1
ATOM 687 N N . ARG A 1 87 ? 5.228 -3.466 8.259 1.00 97.94 87 ARG A N 1
ATOM 688 C CA . ARG A 1 87 ? 5.256 -3.075 9.677 1.00 97.94 87 ARG A CA 1
ATOM 689 C C . ARG A 1 87 ? 4.359 -1.877 9.946 1.00 97.94 87 ARG A C 1
ATOM 691 O O . ARG A 1 87 ? 3.568 -1.903 10.885 1.00 97.94 87 ARG A O 1
ATOM 698 N N . LEU A 1 88 ? 4.461 -0.839 9.117 1.00 98.00 88 LEU A N 1
ATOM 699 C CA . LEU A 1 88 ? 3.662 0.368 9.292 1.00 98.00 88 LEU A CA 1
ATOM 700 C C . LEU A 1 88 ? 2.174 0.121 9.017 1.00 98.00 88 LEU A C 1
ATOM 702 O O . LEU A 1 88 ? 1.331 0.682 9.715 1.00 98.00 88 LEU A O 1
ATOM 706 N N . ALA A 1 89 ? 1.843 -0.725 8.040 1.00 98.00 89 ALA A N 1
ATOM 707 C CA . ALA A 1 89 ? 0.470 -1.129 7.758 1.00 98.00 89 ALA A CA 1
ATOM 708 C C . ALA A 1 89 ? -0.143 -1.906 8.934 1.00 98.00 89 ALA A C 1
ATOM 710 O O . ALA A 1 89 ? -1.220 -1.540 9.399 1.00 98.00 89 ALA A O 1
ATOM 711 N N . ALA A 1 90 ? 0.575 -2.888 9.484 1.00 97.81 90 ALA A N 1
ATOM 712 C CA . ALA A 1 90 ? 0.127 -3.662 10.642 1.00 97.81 90 ALA A CA 1
ATOM 713 C C . ALA A 1 90 ? -0.052 -2.789 11.898 1.00 97.81 90 ALA A C 1
ATOM 715 O O . ALA A 1 90 ? -1.038 -2.928 12.621 1.00 97.81 90 ALA A O 1
ATOM 716 N N . GLU A 1 91 ? 0.871 -1.852 12.149 1.00 97.81 91 GLU A N 1
ATOM 717 C CA . GLU A 1 91 ? 0.723 -0.858 13.221 1.00 97.81 91 GLU A CA 1
ATOM 718 C C . GLU A 1 91 ? -0.522 0.005 13.006 1.00 97.81 91 GLU A C 1
ATOM 720 O O . GLU A 1 91 ? -1.330 0.162 13.916 1.00 97.81 91 GLU A O 1
ATOM 725 N N . THR A 1 92 ? -0.707 0.513 11.788 1.00 97.25 92 THR A N 1
ATOM 726 C CA . THR A 1 92 ? -1.860 1.346 11.430 1.00 97.25 92 THR A CA 1
ATOM 727 C C . THR A 1 92 ? -3.176 0.596 11.639 1.00 97.25 92 THR A C 1
ATOM 729 O O . THR A 1 92 ? -4.074 1.135 12.281 1.00 97.25 92 THR A O 1
ATOM 732 N N . ALA A 1 93 ? -3.290 -0.641 11.144 1.00 96.19 93 ALA A N 1
ATOM 733 C CA . ALA A 1 93 ? -4.480 -1.475 11.314 1.00 96.19 93 ALA A CA 1
ATOM 734 C C . ALA A 1 93 ? -4.813 -1.667 12.796 1.00 96.19 93 ALA A C 1
ATOM 736 O O . ALA A 1 93 ? -5.930 -1.384 13.223 1.00 96.19 93 ALA A O 1
ATOM 737 N N . ARG A 1 94 ? -3.817 -2.042 13.607 1.00 96.12 94 ARG A N 1
ATOM 738 C CA . ARG A 1 94 ? -4.000 -2.228 15.048 1.00 96.12 94 ARG A CA 1
ATOM 739 C C . ARG A 1 94 ? -4.448 -0.948 15.756 1.00 96.12 94 ARG A C 1
ATOM 741 O O . ARG A 1 94 ? -5.361 -1.006 16.575 1.00 96.12 94 ARG A O 1
ATOM 748 N N . GLN A 1 95 ? -3.841 0.202 15.462 1.00 95.06 95 GLN A N 1
ATOM 749 C CA . GLN A 1 95 ? -4.241 1.476 16.078 1.00 95.06 95 GLN A CA 1
ATOM 750 C C . GLN A 1 95 ? -5.668 1.875 15.682 1.00 95.06 95 GLN A C 1
ATOM 752 O O . GLN A 1 95 ? -6.445 2.314 16.529 1.00 95.06 95 GLN A O 1
ATOM 757 N N . LEU A 1 96 ? -6.042 1.675 14.415 1.00 93.12 96 LEU A N 1
ATOM 758 C CA . LEU A 1 96 ? -7.406 1.913 13.947 1.00 93.12 96 LEU A CA 1
ATOM 759 C C . LEU A 1 96 ? -8.408 0.979 14.631 1.00 93.12 96 LEU A C 1
ATOM 761 O O . LEU A 1 96 ? -9.474 1.434 15.038 1.00 93.12 96 LEU A O 1
ATOM 765 N N . GLN A 1 97 ? -8.060 -0.294 14.814 1.00 92.62 97 GLN A N 1
ATOM 766 C CA . GLN A 1 97 ? -8.900 -1.259 15.515 1.00 92.62 97 GLN A CA 1
ATOM 767 C C . GLN A 1 97 ? -9.144 -0.833 16.971 1.00 92.62 97 GLN A C 1
ATOM 769 O O . GLN A 1 97 ? -10.293 -0.807 17.416 1.00 92.62 97 GLN A O 1
ATOM 774 N N . VAL A 1 98 ? -8.088 -0.427 17.687 1.00 93.38 98 VAL A N 1
ATOM 775 C CA . VAL A 1 98 ? -8.188 0.105 19.058 1.00 93.38 98 VAL A CA 1
ATOM 776 C C . VAL A 1 98 ? -9.077 1.348 19.096 1.00 93.38 98 VAL A C 1
ATOM 778 O O . VAL A 1 98 ? -9.989 1.423 19.917 1.00 93.38 98 VAL A O 1
ATOM 781 N N . PHE A 1 99 ? -8.869 2.297 18.181 1.00 91.00 99 PHE A N 1
ATOM 782 C CA . PHE A 1 99 ? -9.688 3.506 18.088 1.00 91.00 99 PHE A CA 1
ATOM 783 C C . PHE A 1 99 ? -11.168 3.179 17.855 1.00 91.00 99 PHE A C 1
ATOM 785 O O . PHE A 1 99 ? -12.039 3.697 18.551 1.00 91.00 99 PHE A O 1
ATOM 792 N N . VAL A 1 100 ? -11.471 2.285 16.910 1.00 90.62 100 VAL A N 1
ATOM 793 C CA . VAL A 1 100 ? -12.850 1.880 16.609 1.00 90.62 100 VAL A CA 1
ATOM 794 C C . VAL A 1 100 ? -13.500 1.195 17.811 1.00 90.62 100 VAL A C 1
ATOM 796 O O . VAL A 1 100 ? -14.666 1.468 18.086 1.00 90.62 100 VAL A O 1
ATOM 799 N N . GLN A 1 101 ? -12.771 0.346 18.542 1.00 89.25 101 GLN A N 1
ATOM 800 C CA . GLN A 1 101 ? -13.268 -0.293 19.766 1.00 89.25 101 GLN A CA 1
ATOM 801 C C . GLN A 1 101 ? -13.553 0.729 20.873 1.00 89.25 101 GLN A C 1
ATOM 803 O O . GLN A 1 101 ? -14.596 0.650 21.517 1.00 89.25 101 GLN A O 1
ATOM 808 N N . GLN A 1 102 ? -12.673 1.716 21.063 1.00 88.25 102 GLN A N 1
ATOM 809 C CA . GLN A 1 102 ? -12.867 2.786 22.045 1.00 88.25 102 GLN A CA 1
ATOM 810 C C . GLN A 1 102 ? -14.074 3.661 21.700 1.00 88.25 102 GLN A C 1
ATOM 812 O O . GLN A 1 102 ? -14.911 3.913 22.559 1.00 88.25 102 GLN A O 1
ATOM 817 N N . VAL A 1 103 ? -14.213 4.077 20.440 1.00 84.50 103 VAL A N 1
ATOM 818 C CA . VAL A 1 103 ? -15.358 4.887 19.996 1.00 84.50 103 VAL A CA 1
ATOM 819 C C . VAL A 1 103 ? -16.663 4.093 20.069 1.00 84.50 103 VAL A C 1
ATOM 821 O O . VAL A 1 103 ? -17.693 4.655 20.420 1.00 84.50 103 VAL A O 1
ATOM 824 N N . ALA A 1 104 ? -16.639 2.791 19.775 1.00 72.75 104 ALA A N 1
ATOM 825 C CA . ALA A 1 104 ? -17.818 1.934 19.879 1.00 72.75 104 ALA A CA 1
ATOM 826 C C . ALA A 1 104 ? -18.210 1.599 21.328 1.00 72.75 104 ALA A C 1
ATOM 828 O O . ALA A 1 104 ? -19.375 1.316 21.567 1.00 72.75 104 ALA A O 1
ATOM 829 N N . GLY A 1 105 ? -17.269 1.622 22.279 1.00 62.97 105 GLY A N 1
ATOM 830 C CA . GLY A 1 105 ? -17.540 1.400 23.705 1.00 62.97 105 GLY A CA 1
ATOM 831 C C . GLY A 1 105 ? -17.996 2.646 24.472 1.00 62.97 105 GLY A C 1
ATOM 832 O O . GLY A 1 105 ? -18.352 2.540 25.642 1.00 62.97 105 GLY A O 1
ATOM 833 N N . VAL A 1 106 ? -17.957 3.821 23.837 1.00 57.94 106 VAL A N 1
ATOM 834 C CA . VAL A 1 106 ? -18.360 5.117 24.416 1.00 57.94 106 VAL A CA 1
ATOM 835 C C . VAL A 1 106 ? -19.765 5.545 23.951 1.00 57.94 106 VAL A C 1
ATOM 837 O O . VAL A 1 106 ? -20.311 6.509 24.487 1.00 57.94 106 VAL A O 1
ATOM 840 N N . ILE A 1 107 ? -20.364 4.833 22.985 1.00 48.66 107 ILE A N 1
ATOM 841 C CA . ILE A 1 107 ? -21.714 5.092 22.447 1.00 48.66 107 ILE A CA 1
ATOM 842 C C . ILE A 1 107 ? -22.699 4.045 22.962 1.00 48.66 107 ILE A C 1
ATOM 844 O O . ILE A 1 107 ? -22.373 2.843 22.862 1.00 48.66 107 ILE A O 1
#

Secondary structure (DSSP, 8-state):
-TTHHHHHHHHHHHHHHHHHHHHHHTT-HHHHHHHHHHHHHHHHHTT-HHHHHHHHHHHHHT-SPPPSSP-PPPHHHHHHHHHHHHHHHHHHHHHHHHHHHHHHH--

pLDDT: mean 91.02, std 10.05, range [48.66, 98.44]

Sequence (107 aa):
MLCGFIRHYEAMLDQRVERLQRALSAQDHEDWMDAVLSLKTSSAMAGAQALSTLAARLQEDFAKRPPAPVHWPPMERLAEIMEKLRRLAAETARQLQVFVQQVAGVI

Mean predicted aligned error: 4.21 Å